Protein AF-A0A2P8KTU5-F1 (afdb_monomer_lite)

Foldseek 3Di:
DFDWAWEWDFQDDPPDTDTDTQTDTLVLLQLQLQQLLVQQDPVLVVLNCQQCVCVPVVVDRYGYPPPPALVSLQSSLVSSVRSLVVCLVQCAGNVGDHDDPVVNVVSSVSSVVVSVVSCVHPSHPDPPDDPPDPPPDPDPPPDPDDDD

Structure (mmCIF, N/CA/C/O backbone):
data_AF-A0A2P8KTU5-F1
#
_entry.id   AF-A0A2P8KTU5-F1
#
loop_
_atom_site.group_PDB
_atom_site.id
_atom_site.type_symbol
_atom_site.label_atom_id
_atom_site.label_alt_id
_atom_site.label_comp_id
_atom_site.label_asym_id
_atom_site.label_entity_id
_atom_site.label_seq_id
_atom_site.pdbx_PDB_ins_code
_atom_site.Cartn_x
_atom_site.Cartn_y
_atom_site.Cartn_z
_atom_site.occupancy
_atom_site.B_iso_or_equiv
_atom_site.auth_seq_id
_atom_site.auth_comp_id
_atom_site.auth_asym_id
_atom_site.auth_atom_id
_atom_site.pdbx_PDB_model_num
ATOM 1 N N . MET A 1 1 ? -9.131 -10.056 -20.923 1.00 40.16 1 MET A N 1
ATOM 2 C CA . MET A 1 1 ? -10.025 -9.276 -20.041 1.00 40.16 1 MET A CA 1
ATOM 3 C C . MET A 1 1 ? -9.167 -8.744 -18.907 1.00 40.16 1 MET A C 1
ATOM 5 O O . MET A 1 1 ? -8.471 -9.550 -18.304 1.00 40.16 1 MET A O 1
ATOM 9 N N . ALA A 1 2 ? -9.118 -7.427 -18.693 1.00 41.00 2 ALA A N 1
ATOM 10 C CA . ALA A 1 2 ? -8.401 -6.852 -17.554 1.00 41.00 2 ALA A CA 1
ATOM 11 C C . ALA A 1 2 ? -9.170 -7.200 -16.272 1.00 41.00 2 ALA A C 1
ATOM 13 O O . ALA A 1 2 ? -10.386 -7.016 -16.234 1.00 41.00 2 ALA A O 1
ATOM 14 N N . ARG A 1 3 ? -8.487 -7.766 -15.274 1.00 48.22 3 ARG A N 1
ATOM 15 C CA . ARG A 1 3 ? -9.073 -8.048 -13.961 1.00 48.22 3 ARG A CA 1
ATOM 16 C C . ARG A 1 3 ? -8.931 -6.806 -13.089 1.00 48.22 3 ARG A C 1
ATOM 18 O O . ARG A 1 3 ? -7.882 -6.165 -13.098 1.00 48.22 3 ARG A O 1
ATOM 25 N N . THR A 1 4 ? -9.998 -6.460 -12.382 1.00 52.00 4 THR A N 1
ATOM 26 C CA . THR A 1 4 ? -10.014 -5.359 -11.420 1.00 52.00 4 THR A CA 1
ATOM 27 C C . THR A 1 4 ? -9.837 -5.946 -10.032 1.00 52.00 4 THR A C 1
ATOM 29 O O . THR A 1 4 ? -10.680 -6.724 -9.594 1.00 52.00 4 THR A O 1
ATOM 32 N N . ILE A 1 5 ? -8.741 -5.586 -9.371 1.00 58.03 5 ILE A N 1
ATOM 33 C CA . ILE A 1 5 ? -8.420 -6.033 -8.014 1.00 58.03 5 ILE A CA 1
ATOM 34 C C . ILE A 1 5 ? -8.813 -4.940 -7.026 1.00 58.03 5 ILE A C 1
ATOM 36 O O . ILE A 1 5 ? -8.666 -3.762 -7.340 1.00 58.03 5 ILE A O 1
ATOM 40 N N . ILE A 1 6 ? -9.340 -5.318 -5.861 1.00 63.53 6 ILE A N 1
ATOM 41 C CA . ILE A 1 6 ? -9.935 -4.375 -4.910 1.00 63.53 6 ILE A CA 1
ATOM 42 C C . ILE A 1 6 ? -9.103 -4.297 -3.625 1.00 63.53 6 ILE A C 1
ATOM 44 O O . ILE A 1 6 ? -8.637 -5.308 -3.109 1.00 63.53 6 ILE A O 1
ATOM 48 N N . ILE A 1 7 ? -8.949 -3.098 -3.068 1.00 63.84 7 ILE A N 1
ATOM 49 C CA . ILE A 1 7 ? -8.681 -2.932 -1.632 1.00 63.84 7 ILE A CA 1
ATOM 50 C C . ILE A 1 7 ? -9.980 -2.455 -0.995 1.00 63.84 7 ILE A C 1
ATOM 52 O O . ILE A 1 7 ? -10.519 -1.429 -1.420 1.00 63.84 7 ILE A O 1
ATOM 56 N N . THR A 1 8 ? -10.513 -3.218 -0.039 1.00 62.47 8 THR A N 1
ATOM 57 C CA . THR A 1 8 ? -11.731 -2.830 0.682 1.00 62.47 8 THR A CA 1
ATOM 58 C C . THR A 1 8 ? -11.369 -2.034 1.928 1.00 62.47 8 THR A C 1
ATOM 60 O O . THR A 1 8 ? -10.578 -2.482 2.762 1.00 62.47 8 THR A O 1
ATOM 63 N N . LEU A 1 9 ? -11.933 -0.828 2.005 1.00 57.41 9 LEU A N 1
ATOM 64 C CA . LEU A 1 9 ? -11.870 0.062 3.156 1.00 57.41 9 LEU A CA 1
ATOM 65 C C . LEU A 1 9 ? -13.291 0.292 3.672 1.00 57.41 9 LEU A C 1
ATOM 67 O O . LEU A 1 9 ? -14.178 0.697 2.907 1.00 57.41 9 LEU A O 1
ATOM 71 N N . ASP A 1 10 ? -13.493 0.068 4.965 1.00 53.78 10 ASP A N 1
ATOM 72 C CA . ASP A 1 10 ? -14.718 0.436 5.661 1.00 53.78 10 ASP A CA 1
ATOM 73 C C . ASP A 1 10 ? -14.543 1.808 6.336 1.00 53.78 10 ASP A C 1
ATOM 75 O O . ASP A 1 10 ? -13.773 1.968 7.283 1.00 53.78 10 ASP A O 1
ATOM 79 N N . PHE A 1 11 ? -15.242 2.821 5.817 1.00 51.50 11 PHE A N 1
ATOM 80 C CA . PHE A 1 11 ? -15.359 4.118 6.477 1.00 51.50 11 PHE A CA 1
ATOM 81 C C . PHE A 1 11 ? -16.533 4.060 7.456 1.00 51.50 11 PHE A C 1
ATOM 83 O O . PHE A 1 11 ? -17.667 4.384 7.092 1.00 51.50 11 PHE A O 1
ATOM 90 N N . ASP A 1 12 ? -16.276 3.654 8.698 1.00 45.38 12 ASP A N 1
ATOM 91 C CA . ASP A 1 12 ? -17.348 3.500 9.678 1.00 45.38 12 ASP A CA 1
ATOM 92 C C . ASP A 1 12 ? -17.911 4.874 10.095 1.00 45.38 12 ASP A C 1
ATOM 94 O O . ASP A 1 12 ? -17.315 5.647 10.850 1.00 45.38 12 ASP A O 1
ATOM 98 N N . THR A 1 13 ? -19.078 5.196 9.537 1.00 39.41 13 THR A N 1
ATOM 99 C CA . THR A 1 13 ? -19.980 6.266 9.972 1.00 39.41 13 THR A CA 1
ATOM 100 C C . THR A 1 13 ? -21.300 5.588 10.347 1.00 39.41 13 THR A C 1
ATOM 102 O O . THR A 1 13 ? -21.807 4.783 9.555 1.00 39.41 13 THR A O 1
ATOM 105 N N . PRO A 1 14 ? -21.913 5.877 11.510 1.00 39.22 14 PRO A N 1
ATOM 106 C CA . PRO A 1 14 ? -23.124 5.173 11.919 1.00 39.22 14 PRO A CA 1
ATOM 107 C C . PRO A 1 14 ? -24.290 5.466 10.956 1.00 39.22 14 PRO A C 1
ATOM 109 O O . PRO A 1 14 ? -24.764 6.597 10.862 1.00 39.22 14 PRO A O 1
ATOM 112 N N . GLY A 1 15 ? -24.747 4.425 10.245 1.00 40.69 15 GLY A N 1
ATOM 113 C CA . GLY A 1 15 ? -25.812 4.507 9.229 1.00 40.69 15 GLY A CA 1
ATOM 114 C C . GLY A 1 15 ? -25.764 3.473 8.091 1.00 40.69 15 GLY A C 1
ATOM 115 O O . GLY A 1 15 ? -26.725 3.400 7.329 1.00 40.69 15 GLY A O 1
ATOM 116 N N . ARG A 1 16 ? -24.712 2.636 8.045 1.00 40.12 16 ARG A N 1
ATOM 117 C CA . ARG A 1 16 ? -24.306 1.661 7.004 1.00 40.12 16 ARG A CA 1
ATOM 118 C C . ARG A 1 16 ? -23.167 2.247 6.149 1.00 40.12 16 ARG A C 1
ATOM 120 O O . ARG A 1 16 ? -23.416 3.194 5.405 1.00 40.12 16 ARG A O 1
ATOM 127 N N . PRO A 1 17 ? -21.947 1.691 6.221 1.00 39.72 17 PRO A N 1
ATOM 128 C CA . PRO A 1 17 ? -20.824 2.205 5.454 1.00 39.72 17 PRO A CA 1
ATOM 129 C C . PRO A 1 17 ? -20.973 1.838 3.977 1.00 39.72 17 PRO A C 1
ATOM 131 O O . PRO A 1 17 ? -21.364 0.722 3.614 1.00 39.72 17 PRO A O 1
ATOM 134 N N . ALA A 1 18 ? -20.662 2.788 3.099 1.00 44.91 18 ALA A N 1
ATOM 135 C CA . ALA A 1 18 ? -20.325 2.450 1.729 1.00 44.91 18 ALA A CA 1
ATOM 136 C C . ALA A 1 18 ? -18.934 1.811 1.771 1.00 44.91 18 ALA A C 1
ATOM 138 O O . ALA A 1 18 ? -17.959 2.498 2.067 1.00 44.91 18 ALA A O 1
ATOM 139 N N . ARG A 1 19 ? -18.844 0.504 1.496 1.00 52.44 19 ARG A N 1
ATOM 140 C CA . ARG A 1 19 ? -17.555 -0.151 1.237 1.00 52.44 19 ARG A CA 1
ATOM 141 C C . ARG A 1 19 ? -16.848 0.642 0.146 1.00 52.44 19 ARG A C 1
ATOM 143 O O . ARG A 1 19 ? -17.345 0.697 -0.981 1.00 52.44 19 ARG A O 1
ATOM 150 N N . SER A 1 20 ? -15.719 1.260 0.471 1.00 53.81 20 SER A N 1
ATOM 151 C CA . SER A 1 20 ? -14.884 1.872 -0.550 1.00 53.81 20 SER A CA 1
ATOM 152 C C . SER A 1 20 ? -14.005 0.775 -1.113 1.00 53.81 20 SER A C 1
ATOM 154 O O . SER A 1 20 ? -13.093 0.284 -0.455 1.00 53.81 20 SER A O 1
ATOM 156 N N . ALA A 1 21 ? -14.349 0.343 -2.318 1.00 62.09 21 ALA A N 1
ATOM 157 C CA . ALA A 1 21 ? -13.548 -0.569 -3.103 1.00 62.09 21 ALA A CA 1
ATOM 158 C C . ALA A 1 21 ? -12.673 0.266 -4.032 1.00 62.09 21 ALA A C 1
ATOM 160 O O . ALA A 1 21 ? -13.202 0.957 -4.902 1.00 62.09 21 ALA A O 1
ATOM 161 N N . GLU A 1 22 ? -11.356 0.196 -3.860 1.00 65.69 22 GLU A N 1
ATOM 162 C CA . GLU A 1 22 ? -10.426 0.819 -4.799 1.00 65.69 22 GLU A CA 1
ATOM 163 C C . GLU A 1 22 ? -10.041 -0.159 -5.903 1.00 65.69 22 GLU A C 1
ATOM 165 O O . GLU A 1 22 ? -9.349 -1.134 -5.606 1.00 65.69 22 GLU A O 1
ATOM 170 N N . PRO A 1 23 ? -10.490 0.063 -7.154 1.00 68.31 23 PRO A N 1
ATOM 171 C CA . PRO A 1 23 ? -10.111 -0.778 -8.270 1.00 68.31 23 PRO A CA 1
ATOM 172 C C . PRO A 1 23 ? -8.685 -0.451 -8.721 1.00 68.31 23 PRO A C 1
ATOM 174 O O . PRO A 1 23 ? -8.405 0.662 -9.158 1.00 68.31 23 PRO A O 1
ATOM 177 N N . PHE A 1 24 ? -7.813 -1.451 -8.705 1.00 70.88 24 PHE A N 1
ATOM 178 C CA . PHE A 1 24 ? -6.494 -1.404 -9.325 1.00 70.88 24 PHE A CA 1
ATOM 179 C C . PHE A 1 24 ? -6.447 -2.321 -10.542 1.00 70.88 24 PHE A C 1
ATOM 181 O O . PHE A 1 24 ? -7.158 -3.332 -10.625 1.00 70.88 24 PHE A O 1
ATOM 188 N N . SER A 1 25 ? -5.555 -2.001 -11.478 1.00 76.56 25 SER A N 1
ATOM 189 C CA . SER A 1 25 ? -5.060 -3.031 -12.392 1.00 76.56 25 SER A CA 1
ATOM 190 C C . SER A 1 25 ? -4.286 -4.091 -11.600 1.00 76.56 25 SER A C 1
ATOM 192 O O . SER A 1 25 ? -3.641 -3.764 -10.602 1.00 76.56 25 SER A O 1
ATOM 194 N N . THR A 1 26 ? -4.324 -5.350 -12.050 1.00 77.31 26 THR A N 1
ATOM 195 C CA . THR A 1 26 ? -3.585 -6.455 -11.412 1.00 77.31 26 THR A CA 1
ATOM 196 C C . THR A 1 26 ? -2.119 -6.109 -11.161 1.00 77.31 26 THR A C 1
ATOM 198 O O . THR A 1 26 ? -1.634 -6.276 -10.050 1.00 77.31 26 THR A O 1
ATOM 201 N N . ASP A 1 27 ? -1.451 -5.512 -12.151 1.00 84.44 27 ASP A N 1
ATOM 202 C CA . ASP A 1 27 ? -0.038 -5.153 -12.030 1.00 84.44 27 ASP A CA 1
ATOM 203 C C . ASP A 1 27 ? 0.225 -4.109 -10.930 1.00 84.44 27 ASP A C 1
ATOM 205 O O . ASP A 1 27 ? 1.254 -4.164 -10.260 1.00 84.44 27 ASP A O 1
ATOM 209 N N . VAL A 1 28 ? -0.671 -3.132 -10.745 1.00 86.75 28 VAL A N 1
ATOM 210 C CA . VAL A 1 28 ? -0.517 -2.114 -9.692 1.00 86.75 28 VAL A CA 1
ATOM 211 C C . VAL A 1 28 ? -0.754 -2.735 -8.323 1.00 86.75 28 VAL A C 1
ATOM 213 O O . VAL A 1 28 ? 0.015 -2.477 -7.398 1.00 86.75 28 VAL A O 1
ATOM 216 N N . PHE A 1 29 ? -1.785 -3.571 -8.202 1.00 88.69 29 PHE A N 1
ATOM 217 C CA . PHE A 1 29 ? -2.072 -4.271 -6.957 1.00 88.69 29 PHE A CA 1
ATOM 218 C C . PHE A 1 29 ? -0.904 -5.153 -6.519 1.00 88.69 29 PHE A C 1
ATOM 220 O O . PHE A 1 29 ? -0.487 -5.045 -5.369 1.00 88.69 29 PHE A O 1
ATOM 227 N N . ASP A 1 30 ? -0.346 -5.961 -7.424 1.00 88.44 30 ASP A N 1
ATOM 228 C CA . ASP A 1 30 ? 0.777 -6.849 -7.111 1.00 88.44 30 ASP A CA 1
ATOM 229 C C . ASP A 1 30 ? 1.971 -6.041 -6.590 1.00 88.44 30 ASP A C 1
ATOM 231 O O . ASP A 1 30 ? 2.522 -6.349 -5.535 1.00 88.44 30 ASP A O 1
ATOM 235 N N . VAL A 1 31 ? 2.303 -4.925 -7.250 1.00 91.75 31 VAL A N 1
ATOM 236 C CA . VAL A 1 31 ? 3.387 -4.028 -6.816 1.00 91.75 31 VAL A CA 1
ATOM 237 C C . VAL A 1 31 ? 3.140 -3.462 -5.416 1.00 91.75 31 VAL A C 1
ATOM 239 O O . VAL A 1 31 ? 4.068 -3.425 -4.604 1.00 91.75 31 VAL A O 1
ATOM 242 N N . ILE A 1 32 ? 1.912 -3.030 -5.121 1.00 91.94 32 ILE A N 1
ATOM 243 C CA . ILE A 1 32 ? 1.542 -2.497 -3.803 1.00 91.94 32 ILE A CA 1
ATOM 244 C C . ILE A 1 32 ? 1.611 -3.600 -2.744 1.00 91.94 32 ILE A C 1
ATOM 246 O O . ILE A 1 32 ? 2.227 -3.402 -1.698 1.00 91.94 32 ILE A O 1
ATOM 250 N N . ALA A 1 33 ? 1.002 -4.758 -3.007 1.00 91.19 33 ALA A N 1
ATOM 251 C CA 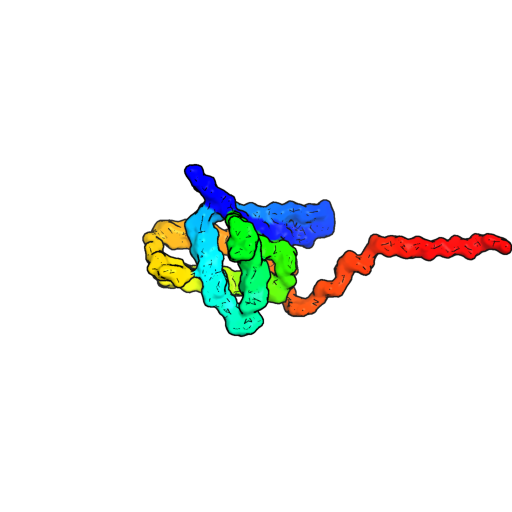. ALA A 1 33 ? 0.920 -5.874 -2.073 1.00 91.19 33 ALA A CA 1
ATOM 252 C C . ALA A 1 33 ? 2.312 -6.424 -1.734 1.00 91.19 33 ALA A C 1
ATOM 254 O O . ALA A 1 33 ? 2.650 -6.580 -0.558 1.00 91.19 33 ALA A O 1
ATOM 255 N N . GLU A 1 34 ? 3.144 -6.646 -2.753 1.00 91.69 34 GLU A N 1
ATOM 256 C CA . GLU A 1 34 ? 4.535 -7.078 -2.619 1.00 91.69 34 GLU A CA 1
ATOM 257 C C . GLU A 1 34 ? 5.349 -6.114 -1.748 1.00 91.69 34 GLU A C 1
ATOM 259 O O . GLU A 1 34 ? 6.036 -6.523 -0.806 1.00 91.69 34 GLU A O 1
ATOM 264 N N . ALA A 1 35 ? 5.282 -4.821 -2.059 1.00 93.38 35 ALA A N 1
ATOM 265 C CA . ALA A 1 35 ? 6.078 -3.822 -1.370 1.00 93.38 35 ALA A CA 1
ATOM 266 C C . ALA A 1 35 ? 5.582 -3.578 0.058 1.00 93.38 35 ALA A C 1
ATOM 268 O O . ALA A 1 35 ? 6.388 -3.564 0.986 1.00 93.38 35 ALA A O 1
ATOM 269 N N . ALA A 1 36 ? 4.268 -3.465 0.271 1.00 92.94 36 ALA A N 1
ATOM 270 C CA . ALA A 1 36 ? 3.704 -3.354 1.612 1.00 92.94 36 ALA A CA 1
ATOM 271 C C . ALA A 1 36 ? 4.129 -4.550 2.477 1.00 92.94 36 ALA A C 1
ATOM 273 O O . ALA A 1 36 ? 4.596 -4.364 3.598 1.00 92.94 36 ALA A O 1
ATOM 274 N N . ARG A 1 37 ? 4.083 -5.775 1.937 1.00 91.69 37 ARG A N 1
ATOM 275 C CA . ARG A 1 37 ? 4.529 -6.986 2.641 1.00 91.69 37 ARG A CA 1
ATOM 276 C C . ARG A 1 37 ? 6.000 -6.920 3.056 1.00 91.69 37 ARG A C 1
ATOM 278 O O . ARG A 1 37 ? 6.328 -7.296 4.178 1.00 91.69 37 ARG A O 1
ATOM 285 N N . LYS A 1 38 ? 6.874 -6.401 2.190 1.00 93.62 38 LYS A N 1
ATOM 286 C CA . LYS A 1 38 ? 8.309 -6.224 2.471 1.00 93.62 38 LYS A CA 1
ATOM 287 C C . LYS A 1 38 ? 8.588 -5.235 3.615 1.00 93.62 38 LYS A C 1
ATOM 289 O O . LYS A 1 38 ? 9.615 -5.361 4.278 1.00 93.62 38 LYS A O 1
ATOM 294 N N . HIS A 1 39 ? 7.711 -4.258 3.847 1.00 95.62 39 HIS A N 1
ATOM 295 C CA . HIS A 1 39 ? 7.949 -3.157 4.792 1.00 95.62 39 HIS A CA 1
ATOM 296 C C . HIS A 1 39 ? 7.248 -3.291 6.152 1.00 95.62 39 HIS A C 1
ATOM 298 O O . HIS A 1 39 ? 7.313 -2.362 6.969 1.00 95.62 39 HIS A O 1
ATOM 304 N N . PHE A 1 40 ? 6.628 -4.437 6.442 1.00 93.88 40 PHE A N 1
ATOM 305 C CA . PHE A 1 40 ? 6.280 -4.774 7.822 1.00 93.88 40 PHE A CA 1
ATOM 306 C C . PHE A 1 40 ? 7.552 -4.935 8.660 1.00 93.88 40 PHE A C 1
ATOM 308 O O . PHE A 1 40 ? 8.558 -5.484 8.210 1.00 93.88 40 PHE A O 1
ATOM 315 N N . ARG A 1 41 ? 7.529 -4.403 9.882 1.00 92.75 41 ARG A N 1
ATOM 316 C CA . ARG A 1 41 ? 8.662 -4.46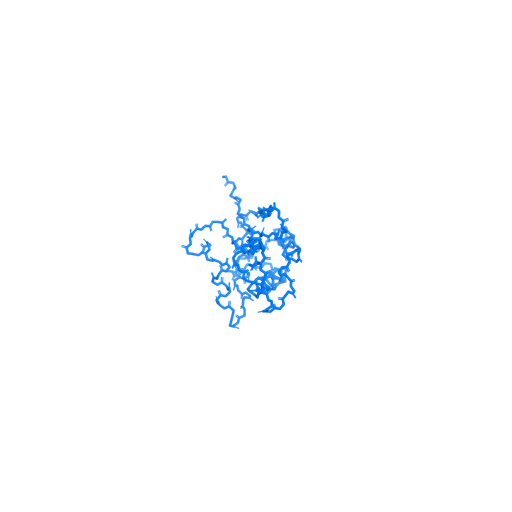3 10.807 1.00 92.75 41 ARG A CA 1
ATOM 317 C C . ARG A 1 41 ? 8.661 -5.790 11.553 1.00 92.75 41 ARG A C 1
ATOM 319 O O . ARG A 1 41 ? 7.639 -6.463 11.669 1.00 92.75 41 ARG A O 1
ATOM 326 N N . GLN A 1 42 ? 9.811 -6.110 12.135 1.00 90.25 42 GLN A N 1
ATOM 327 C CA . GLN A 1 42 ? 9.911 -7.201 13.095 1.00 90.25 42 GLN A CA 1
ATOM 328 C C . GLN A 1 42 ? 8.924 -6.970 14.253 1.00 90.25 42 GLN A C 1
ATOM 330 O O . GLN A 1 42 ? 8.889 -5.878 14.827 1.00 90.25 42 GLN A O 1
ATOM 335 N N . GLY A 1 43 ? 8.123 -7.983 14.581 1.00 89.56 43 GLY A N 1
ATOM 336 C CA . GLY A 1 43 ? 7.054 -7.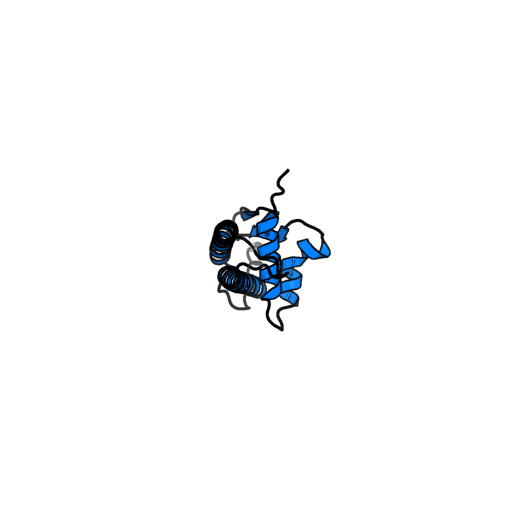905 15.583 1.00 89.56 43 GLY A CA 1
ATOM 337 C C . GLY A 1 43 ? 5.672 -7.526 15.033 1.00 89.56 43 GLY A C 1
ATOM 338 O O . GLY A 1 43 ? 4.714 -7.455 15.804 1.00 89.56 43 GLY A O 1
ATOM 339 N N . GLU A 1 44 ? 5.537 -7.283 13.726 1.00 93.25 44 GLU A N 1
ATOM 340 C CA . GLU A 1 44 ? 4.257 -6.992 13.063 1.00 93.25 44 GLU A CA 1
ATOM 341 C C . GLU A 1 44 ? 3.794 -8.118 12.125 1.00 93.25 44 GLU A C 1
ATOM 343 O O . GLU A 1 44 ? 2.859 -7.942 11.343 1.00 93.25 44 GLU A O 1
ATOM 348 N N . GLU A 1 45 ? 4.406 -9.298 12.214 1.00 93.00 45 GLU A N 1
ATOM 349 C CA . GLU A 1 45 ? 4.121 -10.450 11.353 1.00 93.00 45 GLU A CA 1
ATOM 350 C C . GLU A 1 45 ? 2.655 -10.894 11.470 1.00 93.00 45 GLU A C 1
ATOM 352 O O . GLU A 1 45 ? 2.029 -11.272 10.481 1.00 93.00 45 GLU A O 1
ATOM 357 N N . ALA A 1 46 ? 2.073 -10.780 12.668 1.00 91.19 46 ALA A N 1
ATOM 358 C CA . ALA A 1 46 ? 0.654 -11.044 12.892 1.00 91.19 46 ALA A CA 1
ATOM 359 C C . ALA A 1 46 ? -0.252 -10.051 12.141 1.00 91.19 46 ALA A C 1
ATOM 361 O O . ALA A 1 46 ? -1.271 -10.457 11.585 1.00 91.19 46 ALA A O 1
ATOM 362 N N . CYS A 1 47 ? 0.130 -8.769 12.076 1.00 92.44 47 CYS A N 1
ATOM 363 C CA . CYS A 1 47 ? -0.613 -7.765 11.315 1.00 92.44 47 CYS A CA 1
ATOM 364 C C . CYS A 1 47 ? -0.497 -8.005 9.812 1.00 92.44 47 CYS A C 1
ATOM 366 O O . CYS A 1 47 ? -1.506 -7.928 9.115 1.00 92.44 47 CYS A O 1
ATOM 368 N N . ALA A 1 48 ? 0.702 -8.345 9.325 1.00 91.62 48 ALA A N 1
ATOM 369 C CA . ALA A 1 48 ? 0.903 -8.720 7.930 1.00 91.62 48 ALA A CA 1
ATOM 370 C C . ALA A 1 48 ? -0.006 -9.900 7.558 1.00 91.62 48 ALA A C 1
ATOM 372 O O . ALA A 1 48 ? -0.791 -9.797 6.618 1.00 91.62 48 ALA A O 1
ATOM 373 N N . ARG A 1 49 ? 0.020 -10.982 8.349 1.00 90.62 49 ARG A N 1
ATOM 374 C CA . ARG A 1 49 ? -0.837 -12.150 8.114 1.00 90.62 49 ARG A CA 1
ATOM 375 C C . ARG A 1 49 ? -2.321 -11.783 8.082 1.00 90.62 49 ARG A C 1
ATOM 377 O O . ARG A 1 49 ? -3.030 -12.262 7.209 1.00 90.62 49 ARG A O 1
ATOM 384 N N . HIS A 1 50 ? -2.781 -10.927 8.993 1.00 90.06 50 HIS A N 1
ATOM 385 C CA . HIS A 1 50 ? -4.183 -10.511 9.022 1.00 90.06 50 HIS A CA 1
ATOM 386 C C . HIS A 1 50 ? -4.556 -9.692 7.773 1.00 90.06 50 HIS A C 1
ATOM 388 O O . HIS A 1 50 ? -5.532 -10.016 7.106 1.00 90.06 50 HIS A O 1
ATOM 394 N N . CYS A 1 51 ? -3.750 -8.694 7.391 1.00 89.19 51 CYS A N 1
ATOM 395 C CA . CYS A 1 51 ? -4.032 -7.854 6.219 1.00 89.19 51 CYS A CA 1
ATOM 396 C C . CYS A 1 51 ? -4.089 -8.671 4.916 1.00 89.19 51 CYS A C 1
ATOM 398 O O . CYS A 1 51 ? -4.923 -8.415 4.052 1.00 89.19 51 CYS A O 1
ATOM 400 N N . PHE A 1 52 ? -3.210 -9.664 4.767 1.00 89.75 52 PHE A N 1
ATOM 401 C CA . PHE A 1 52 ? -3.119 -10.474 3.550 1.00 89.75 52 PHE A CA 1
ATOM 402 C C . PHE A 1 52 ? -3.894 -11.797 3.616 1.00 89.75 52 PHE A C 1
ATOM 404 O O . PHE A 1 52 ? -3.816 -12.578 2.673 1.00 89.75 52 PHE A O 1
ATOM 411 N N . LEU A 1 53 ? -4.676 -12.044 4.673 1.00 87.69 53 LEU A N 1
ATOM 412 C CA . LEU A 1 53 ? -5.378 -13.314 4.890 1.00 87.69 53 LEU A CA 1
ATOM 413 C C . LEU A 1 53 ? -6.235 -13.728 3.685 1.00 87.69 53 LEU A C 1
ATOM 415 O O . LEU A 1 53 ? -6.155 -14.862 3.217 1.00 87.69 53 LEU A O 1
ATOM 419 N N . ALA A 1 54 ? -7.030 -12.794 3.155 1.00 84.31 54 ALA A N 1
ATOM 420 C CA . ALA A 1 54 ? -7.893 -13.058 2.006 1.00 84.31 54 ALA A CA 1
ATOM 421 C C . ALA A 1 54 ? -7.090 -13.423 0.745 1.00 84.31 54 ALA A C 1
ATOM 423 O O . ALA A 1 54 ? -7.491 -14.312 -0.006 1.00 84.31 54 ALA A O 1
ATOM 424 N N . LEU A 1 55 ? -5.944 -12.770 0.546 1.00 84.62 55 LEU A N 1
ATOM 425 C CA . LEU A 1 55 ? -5.060 -13.004 -0.591 1.00 84.62 55 LEU A CA 1
ATOM 426 C C . LEU A 1 55 ? -4.337 -14.355 -0.472 1.00 84.62 55 LEU A C 1
ATOM 428 O O . LEU A 1 55 ? -4.337 -15.136 -1.420 1.00 84.62 55 LEU A O 1
ATOM 432 N N . ASP A 1 56 ? -3.755 -14.639 0.694 1.00 85.81 56 ASP A N 1
ATOM 433 C CA . ASP A 1 56 ? -2.851 -15.775 0.895 1.00 85.81 56 ASP A CA 1
ATOM 434 C C . ASP A 1 56 ? -3.587 -17.078 1.243 1.00 85.81 56 ASP A C 1
ATOM 436 O O . ASP A 1 56 ? -3.248 -18.137 0.719 1.00 85.81 56 ASP A O 1
ATOM 440 N N . GLU A 1 57 ? -4.581 -17.024 2.136 1.00 85.25 57 GLU A N 1
ATOM 441 C CA . GLU A 1 57 ? -5.263 -18.222 2.647 1.00 85.25 57 GLU A CA 1
ATOM 442 C C . GLU A 1 57 ? -6.582 -18.495 1.909 1.00 85.25 57 GLU A C 1
ATOM 444 O O . GLU A 1 57 ? -6.976 -19.651 1.757 1.00 85.25 57 GLU A O 1
ATOM 449 N N . HIS A 1 58 ? -7.264 -17.454 1.415 1.00 82.81 58 HIS A N 1
ATOM 450 C CA . HIS A 1 58 ? -8.550 -17.598 0.716 1.00 82.81 58 HIS A CA 1
ATOM 451 C C . HIS A 1 58 ? -8.446 -17.465 -0.813 1.00 82.81 58 HIS A C 1
ATOM 453 O O . HIS A 1 58 ? -9.477 -17.516 -1.495 1.00 82.81 58 HIS A O 1
ATOM 459 N N . CYS A 1 59 ? -7.230 -17.304 -1.352 1.00 79.44 59 CYS A N 1
ATOM 460 C CA . CYS A 1 59 ? -6.945 -17.148 -2.783 1.00 79.44 59 CYS A CA 1
ATOM 461 C C . CYS A 1 59 ? -7.814 -16.076 -3.467 1.00 79.44 59 CYS A C 1
ATOM 463 O O . CYS A 1 59 ? -8.232 -16.245 -4.616 1.00 79.44 59 CYS A O 1
ATOM 465 N N . GLN A 1 60 ? -8.147 -15.004 -2.748 1.00 81.88 60 GLN A N 1
ATOM 466 C CA . GLN A 1 60 ? -8.959 -13.913 -3.272 1.00 81.88 60 GLN A CA 1
ATOM 467 C C . GLN A 1 60 ? -8.089 -12.864 -3.959 1.00 81.88 60 GLN A C 1
ATOM 469 O O . GLN A 1 60 ? -6.975 -12.581 -3.536 1.00 81.88 60 GLN A O 1
ATOM 474 N N . GLU A 1 61 ? -8.630 -12.212 -4.983 1.00 82.56 61 GLU A N 1
ATOM 475 C CA . GLU A 1 61 ? -7.986 -11.078 -5.650 1.00 82.56 61 GLU A CA 1
ATOM 476 C C . GLU A 1 61 ? -8.367 -9.766 -4.929 1.00 82.56 61 GLU A C 1
ATOM 478 O O . GLU A 1 61 ? -8.977 -8.885 -5.531 1.00 82.56 61 GLU A O 1
ATOM 483 N N . TYR A 1 62 ? -8.104 -9.665 -3.616 1.00 81.56 62 TYR A N 1
ATOM 484 C CA . TYR A 1 62 ? -8.242 -8.426 -2.832 1.00 81.56 62 TYR A CA 1
ATOM 485 C C . TYR A 1 62 ? -7.491 -8.474 -1.490 1.00 81.56 62 TYR A C 1
ATOM 487 O O . TYR A 1 62 ? -7.230 -9.540 -0.933 1.00 81.56 62 TYR A O 1
ATOM 495 N N . ILE A 1 63 ? -7.201 -7.290 -0.941 1.00 85.00 63 ILE A N 1
ATOM 496 C CA . ILE A 1 63 ? -6.796 -7.089 0.461 1.00 85.00 63 ILE A CA 1
ATOM 497 C C . ILE A 1 63 ? -7.991 -6.491 1.199 1.00 85.00 63 ILE A C 1
ATOM 499 O O . ILE A 1 63 ? -8.547 -5.488 0.745 1.00 85.00 63 ILE A O 1
ATOM 503 N N . SER A 1 64 ? -8.383 -7.097 2.323 1.00 83.44 64 SER A N 1
ATOM 504 C CA . SER A 1 64 ? -9.406 -6.527 3.202 1.00 83.44 64 SER A CA 1
ATOM 505 C C . SER A 1 64 ? -8.763 -5.974 4.455 1.00 83.44 64 SER A C 1
ATOM 507 O O . SER A 1 64 ? -8.050 -6.678 5.170 1.00 83.44 64 SER A O 1
ATOM 509 N N . LEU A 1 65 ? -9.042 -4.700 4.710 1.00 86.25 65 LEU A N 1
ATOM 510 C CA . LEU A 1 65 ? -8.674 -4.035 5.946 1.00 86.25 65 LEU A CA 1
ATOM 511 C C . LEU A 1 65 ? -9.899 -3.834 6.837 1.00 86.25 65 LEU A C 1
ATOM 513 O O . LEU A 1 65 ? -9.835 -3.024 7.746 1.00 86.25 65 LEU A O 1
ATOM 517 N N . ASP A 1 66 ? -11.021 -4.513 6.605 1.00 80.31 66 ASP A N 1
ATOM 518 C CA . ASP A 1 66 ? -12.256 -4.242 7.356 1.00 80.31 66 ASP A CA 1
ATOM 519 C C . ASP A 1 66 ? -12.149 -4.753 8.805 1.00 80.31 66 ASP A C 1
ATOM 521 O O . ASP A 1 66 ? -12.537 -4.069 9.747 1.00 80.31 66 ASP A O 1
ATOM 525 N N . GLU A 1 67 ? -11.544 -5.927 8.998 1.00 80.38 67 GLU A N 1
ATOM 526 C CA . GLU A 1 67 ? -11.459 -6.604 10.303 1.00 80.38 67 GLU A CA 1
ATOM 527 C C . GLU A 1 67 ? -10.137 -6.347 11.047 1.00 80.38 67 GLU A C 1
ATOM 529 O O . GLU A 1 67 ? -9.933 -6.843 12.159 1.00 80.38 67 GLU A O 1
ATOM 534 N N . VAL A 1 68 ? -9.232 -5.548 10.467 1.00 85.94 68 VAL A N 1
ATOM 535 C CA . VAL A 1 68 ? -7.967 -5.209 11.129 1.00 85.94 68 VAL A CA 1
ATOM 536 C C . VAL A 1 68 ? -8.168 -4.089 12.149 1.00 85.94 68 VAL A C 1
ATOM 538 O O . VAL A 1 68 ? -8.825 -3.074 11.890 1.00 85.94 68 VAL A O 1
ATOM 541 N N . ASP A 1 69 ? -7.569 -4.260 13.327 1.00 88.25 69 ASP A N 1
ATOM 542 C CA . ASP A 1 69 ? -7.562 -3.223 14.354 1.00 88.25 69 ASP A CA 1
ATOM 543 C C . ASP A 1 69 ? -6.745 -1.993 13.918 1.00 88.25 69 ASP A C 1
ATOM 545 O O . ASP A 1 69 ? -5.954 -2.039 12.971 1.00 88.25 69 ASP A O 1
ATOM 549 N N . SER A 1 70 ? -6.901 -0.875 14.635 1.00 88.00 70 SER A N 1
ATOM 550 C CA . SER A 1 70 ? -6.188 0.365 14.313 1.00 88.00 70 SER A CA 1
ATOM 551 C C . SER A 1 70 ? -4.666 0.196 14.327 1.00 88.00 70 SER A C 1
ATOM 553 O O . SER A 1 70 ? -3.973 0.864 13.567 1.00 88.00 70 SER A O 1
ATOM 555 N N . ALA A 1 71 ? -4.112 -0.704 15.140 1.00 91.06 71 ALA A N 1
ATOM 556 C CA . ALA A 1 71 ? -2.670 -0.925 15.190 1.00 91.06 71 ALA A CA 1
ATOM 557 C C . ALA A 1 71 ? -2.161 -1.546 13.887 1.00 91.06 71 ALA A C 1
ATOM 559 O O . ALA A 1 71 ? -1.219 -1.036 13.280 1.00 91.06 71 ALA A O 1
ATOM 560 N N . CYS A 1 72 ? -2.808 -2.627 13.451 1.00 92.88 72 CYS A N 1
ATOM 561 C CA . CYS A 1 72 ? -2.474 -3.317 12.216 1.00 92.88 72 CYS A CA 1
ATOM 562 C C . CYS A 1 72 ? -2.806 -2.470 10.987 1.00 92.88 72 CYS A C 1
ATOM 564 O O . CYS A 1 72 ? -2.017 -2.458 10.043 1.00 92.88 72 CYS A O 1
ATOM 566 N N . PHE A 1 73 ? -3.890 -1.690 11.032 1.00 92.62 73 PHE A N 1
ATOM 567 C CA . PHE A 1 73 ? -4.203 -0.703 10.004 1.00 92.62 73 PHE A CA 1
ATOM 568 C C . PHE A 1 73 ? -3.054 0.299 9.834 1.00 92.62 73 PHE A C 1
ATOM 570 O O . PHE A 1 73 ? -2.492 0.422 8.750 1.00 92.62 73 PHE A O 1
ATOM 577 N N . ASN A 1 74 ? -2.623 0.961 10.914 1.00 93.56 74 ASN A N 1
ATOM 578 C CA . ASN A 1 74 ? -1.527 1.934 10.851 1.00 93.56 74 ASN A CA 1
ATOM 579 C C . ASN A 1 74 ? -0.189 1.289 10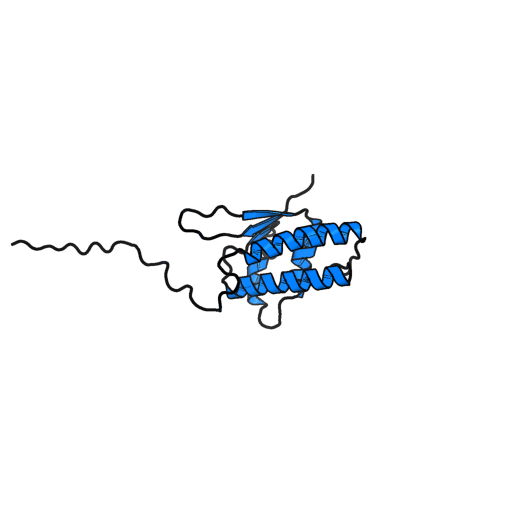.442 1.00 93.56 74 ASN A C 1
ATOM 581 O O . ASN A 1 74 ? 0.607 1.922 9.747 1.00 93.56 74 ASN A O 1
ATOM 585 N N . ALA A 1 75 ? 0.061 0.031 10.826 1.00 95.19 75 ALA A N 1
ATOM 586 C CA . ALA A 1 75 ? 1.223 -0.717 10.345 1.00 95.19 75 ALA A CA 1
ATOM 587 C C . ALA A 1 75 ? 1.171 -0.929 8.823 1.00 95.19 75 ALA A C 1
ATOM 589 O O . ALA A 1 75 ? 2.176 -0.699 8.148 1.00 95.19 75 ALA A O 1
ATOM 590 N N . PHE A 1 76 ? 0.002 -1.285 8.280 1.00 94.88 76 PHE A N 1
ATOM 591 C CA . PHE A 1 76 ? -0.217 -1.430 6.842 1.00 94.88 76 PHE A CA 1
ATOM 592 C C . PHE A 1 76 ? -0.039 -0.105 6.089 1.00 94.88 76 PHE A C 1
ATOM 594 O O . PHE A 1 76 ? 0.682 -0.073 5.091 1.00 94.88 76 PHE A O 1
ATOM 601 N N . VAL A 1 77 ? -0.627 0.997 6.580 1.00 94.94 77 VAL A N 1
ATOM 602 C CA . VAL A 1 77 ? -0.471 2.329 5.963 1.00 94.94 77 VAL A CA 1
ATOM 603 C C . VAL A 1 77 ? 1.003 2.711 5.879 1.00 94.94 77 VAL A C 1
ATOM 605 O O . VAL A 1 77 ? 1.510 3.009 4.800 1.00 94.94 77 VAL A O 1
ATOM 608 N N . ARG A 1 78 ? 1.728 2.601 6.993 1.00 96.62 78 ARG A N 1
ATOM 609 C CA . ARG A 1 78 ? 3.156 2.925 7.048 1.00 96.62 78 ARG A CA 1
ATOM 610 C C . ARG A 1 78 ? 3.994 2.029 6.130 1.00 96.62 78 ARG A C 1
ATOM 612 O O . ARG A 1 78 ? 4.959 2.493 5.523 1.00 96.62 78 ARG A O 1
ATOM 619 N N . ALA A 1 79 ? 3.660 0.742 6.035 1.00 96.56 79 ALA A N 1
ATOM 620 C CA . ALA A 1 79 ? 4.333 -0.176 5.122 1.00 96.56 79 ALA A CA 1
ATOM 621 C C . ALA A 1 79 ? 4.079 0.200 3.650 1.00 96.56 79 ALA A C 1
ATOM 623 O O . ALA A 1 79 ? 5.011 0.184 2.845 1.00 96.56 79 ALA A O 1
ATOM 624 N N . CYS A 1 80 ? 2.856 0.621 3.310 1.00 95.81 80 CYS A N 1
ATOM 625 C CA . CYS A 1 80 ? 2.519 1.160 1.990 1.00 95.81 80 CYS A CA 1
ATOM 626 C C . CYS A 1 80 ? 3.312 2.432 1.664 1.00 95.81 80 CYS A C 1
ATOM 628 O O . CYS A 1 80 ? 3.854 2.549 0.567 1.00 95.81 80 CYS A O 1
ATOM 630 N N . GLU A 1 81 ? 3.418 3.373 2.602 1.00 97.00 81 GLU A N 1
ATOM 631 C CA . GLU A 1 81 ? 4.198 4.601 2.413 1.00 97.00 81 GLU A CA 1
ATOM 632 C C . GLU A 1 81 ? 5.681 4.304 2.169 1.00 97.00 81 GLU A C 1
ATOM 634 O O . GLU A 1 81 ? 6.273 4.828 1.222 1.00 97.00 81 GLU A O 1
ATOM 639 N N . ALA A 1 82 ? 6.276 3.428 2.986 1.00 96.75 82 ALA A N 1
ATOM 640 C CA . ALA A 1 82 ? 7.665 3.008 2.825 1.00 96.75 82 ALA A CA 1
ATOM 641 C C . ALA A 1 82 ? 7.897 2.330 1.465 1.00 96.75 82 ALA A C 1
ATOM 643 O O . ALA A 1 82 ? 8.859 2.662 0.768 1.00 96.75 82 ALA A O 1
ATOM 644 N N . GLY A 1 83 ? 6.971 1.457 1.055 1.00 96.69 83 GLY A N 1
ATOM 645 C CA . GLY A 1 83 ? 7.004 0.801 -0.248 1.00 96.69 83 GLY A CA 1
ATOM 646 C C . GLY A 1 83 ? 6.951 1.787 -1.409 1.00 96.69 83 GLY A C 1
ATOM 647 O O . GLY A 1 83 ? 7.741 1.671 -2.345 1.00 96.69 83 GLY A O 1
ATOM 648 N N . LEU A 1 84 ? 6.075 2.793 -1.345 1.00 96.38 84 LEU A N 1
ATOM 649 C CA . LEU A 1 84 ? 5.970 3.803 -2.396 1.00 96.38 84 LEU A CA 1
ATOM 650 C C . LEU A 1 84 ? 7.262 4.622 -2.515 1.00 96.38 84 LEU A C 1
ATOM 652 O O . LEU A 1 84 ? 7.706 4.921 -3.627 1.00 96.38 84 LEU A O 1
ATOM 656 N N . VAL A 1 85 ? 7.869 4.986 -1.382 1.00 97.06 85 VAL A N 1
ATOM 657 C CA . VAL A 1 85 ? 9.149 5.707 -1.353 1.00 97.06 85 VAL A CA 1
ATOM 658 C C . VAL A 1 85 ? 10.250 4.872 -2.008 1.00 97.06 85 VAL A C 1
ATOM 660 O O . VAL A 1 85 ? 10.940 5.377 -2.899 1.00 97.06 85 VAL A O 1
ATOM 663 N N . GLU A 1 86 ? 10.388 3.595 -1.633 1.00 95.31 86 GLU A N 1
ATOM 664 C CA . GLU A 1 86 ? 11.390 2.705 -2.231 1.00 95.31 86 GLU A CA 1
ATOM 665 C C . GLU A 1 86 ? 11.139 2.500 -3.732 1.00 95.31 86 GLU A C 1
ATOM 667 O O . GLU A 1 86 ? 12.060 2.624 -4.544 1.00 95.31 86 GLU A O 1
ATOM 672 N N . TYR A 1 87 ? 9.892 2.237 -4.125 1.00 95.19 87 TYR A N 1
ATOM 673 C CA . TYR A 1 87 ? 9.527 2.003 -5.519 1.00 95.19 87 TYR A CA 1
ATOM 674 C C . TYR A 1 87 ? 9.811 3.225 -6.400 1.00 95.19 87 TYR A C 1
ATOM 676 O O . TYR A 1 87 ? 10.352 3.085 -7.497 1.00 95.19 87 TYR A O 1
ATOM 684 N N . ARG A 1 88 ? 9.527 4.443 -5.918 1.00 95.25 88 ARG A N 1
ATOM 685 C CA . ARG A 1 88 ? 9.873 5.684 -6.631 1.00 95.25 88 ARG A CA 1
ATOM 686 C C . ARG A 1 88 ? 11.378 5.856 -6.806 1.00 95.25 88 ARG A C 1
ATOM 688 O O . ARG A 1 88 ? 11.812 6.285 -7.872 1.00 95.25 88 ARG A O 1
ATOM 695 N N . ALA A 1 89 ? 12.161 5.531 -5.780 1.00 94.62 89 ALA A N 1
ATOM 696 C CA . ALA A 1 89 ? 13.612 5.682 -5.813 1.00 94.62 89 ALA A CA 1
ATOM 697 C C . ALA A 1 89 ? 14.287 4.653 -6.734 1.00 94.62 89 ALA A C 1
ATOM 699 O O . ALA A 1 89 ? 15.230 4.979 -7.452 1.00 94.62 89 ALA A O 1
ATOM 700 N N . THR A 1 90 ? 13.802 3.411 -6.726 1.00 95.00 90 THR A N 1
ATOM 701 C CA . THR A 1 90 ? 14.461 2.278 -7.396 1.00 95.00 90 THR A CA 1
ATOM 702 C C . THR A 1 90 ? 13.836 1.905 -8.736 1.00 95.00 90 THR A C 1
ATOM 704 O O . THR A 1 90 ? 14.471 1.217 -9.537 1.00 95.00 90 THR A O 1
ATOM 707 N N . SER A 1 91 ? 12.590 2.320 -8.992 1.00 94.38 91 SER A N 1
ATOM 708 C CA . SER A 1 91 ? 11.775 1.847 -10.121 1.00 94.38 91 SER A CA 1
ATOM 709 C C . SER A 1 91 ? 11.654 0.316 -10.185 1.00 94.38 91 SER A C 1
ATOM 711 O O . SER A 1 91 ? 11.469 -0.241 -11.269 1.00 94.38 91 SER A O 1
ATOM 713 N N . THR A 1 92 ? 11.819 -0.371 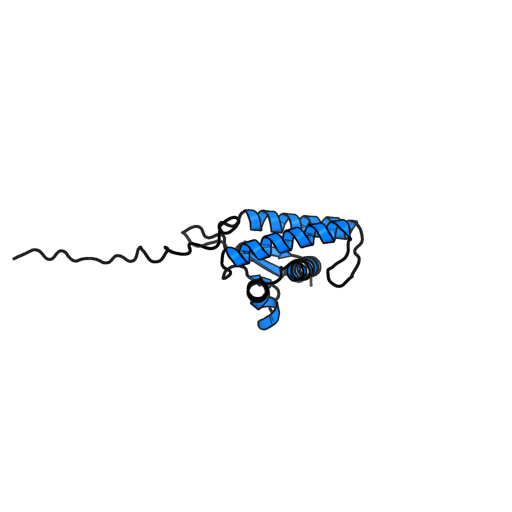-9.051 1.00 91.62 92 THR A N 1
ATOM 714 C CA . THR A 1 92 ? 11.944 -1.831 -8.969 1.00 91.62 92 THR A CA 1
ATOM 715 C C . THR A 1 92 ? 10.920 -2.391 -7.983 1.00 91.62 92 THR A C 1
ATOM 717 O O . THR A 1 92 ? 10.755 -1.846 -6.895 1.00 91.62 92 THR A O 1
ATOM 720 N N . THR A 1 93 ? 10.205 -3.452 -8.365 1.00 90.12 93 THR A N 1
ATOM 721 C CA . THR A 1 93 ? 9.247 -4.145 -7.482 1.00 90.12 93 THR A CA 1
ATOM 722 C C . THR A 1 93 ? 9.974 -4.923 -6.384 1.00 90.12 93 THR A C 1
ATOM 724 O O . THR A 1 93 ? 11.188 -5.134 -6.467 1.00 90.12 93 THR A O 1
ATOM 727 N N . ALA A 1 94 ? 9.259 -5.401 -5.360 1.00 86.12 94 ALA A N 1
ATOM 728 C CA . ALA A 1 94 ? 9.901 -6.149 -4.275 1.00 86.12 94 ALA A CA 1
ATOM 729 C C . ALA A 1 94 ? 10.555 -7.458 -4.764 1.00 86.12 94 ALA A C 1
ATOM 731 O O . ALA A 1 94 ? 11.527 -7.914 -4.166 1.00 86.12 94 ALA A O 1
ATOM 732 N N . TRP A 1 95 ? 10.072 -8.030 -5.874 1.00 85.25 95 TRP A N 1
ATOM 733 C CA . TRP A 1 95 ? 10.663 -9.202 -6.535 1.00 85.25 95 TRP A CA 1
ATOM 734 C C . TRP A 1 95 ? 11.756 -8.884 -7.568 1.00 85.25 95 TRP A C 1
ATOM 736 O O . TRP A 1 95 ? 12.213 -9.775 -8.281 1.00 85.25 95 TRP A O 1
ATOM 746 N N . GLY A 1 96 ? 12.203 -7.630 -7.667 1.00 88.00 96 GLY A N 1
ATOM 747 C CA . GLY A 1 96 ? 13.338 -7.260 -8.517 1.00 88.00 96 GLY A CA 1
ATOM 748 C C . GLY A 1 96 ? 12.982 -6.940 -9.971 1.00 88.00 96 GLY A C 1
ATOM 749 O O . GLY A 1 96 ? 13.882 -6.772 -10.796 1.00 88.00 96 GLY A O 1
ATOM 750 N N . ARG A 1 97 ? 11.693 -6.820 -10.322 1.00 91.12 97 ARG A N 1
ATOM 751 C CA . ARG A 1 97 ? 11.289 -6.397 -11.671 1.00 91.12 97 ARG A CA 1
ATOM 752 C C . ARG A 1 97 ? 11.450 -4.885 -11.806 1.00 91.12 97 ARG A C 1
ATOM 754 O O . ARG A 1 97 ? 10.835 -4.128 -11.064 1.00 91.12 97 ARG A O 1
ATOM 761 N N . ARG A 1 98 ? 12.232 -4.432 -12.786 1.00 93.00 98 ARG A N 1
ATOM 762 C CA . ARG A 1 98 ? 12.383 -3.003 -13.092 1.00 93.00 98 ARG A CA 1
ATOM 763 C C . ARG A 1 98 ? 11.300 -2.531 -14.061 1.00 93.00 98 ARG A C 1
ATOM 765 O O . ARG A 1 98 ? 11.047 -3.184 -15.071 1.00 93.00 98 ARG A O 1
ATOM 772 N N . HIS A 1 99 ? 10.696 -1.382 -13.780 1.00 93.12 99 HIS A N 1
ATOM 773 C CA . HIS A 1 99 ? 9.711 -0.737 -14.643 1.00 93.12 99 HIS A CA 1
ATOM 774 C C . HIS A 1 99 ? 10.281 0.512 -15.324 1.00 93.12 99 HIS A C 1
ATOM 776 O O . HIS A 1 99 ? 11.159 1.198 -14.801 1.00 93.12 99 HIS A O 1
ATOM 782 N N . GLU A 1 100 ? 9.766 0.813 -16.513 1.00 94.06 100 GLU A N 1
ATOM 783 C CA . GLU A 1 100 ? 10.067 2.047 -17.240 1.00 94.06 100 GLU A CA 1
ATOM 784 C C . GLU A 1 100 ? 9.420 3.273 -16.574 1.00 94.06 100 GLU A C 1
ATOM 786 O O . GLU A 1 100 ? 8.373 3.168 -15.930 1.00 94.06 100 GLU A O 1
ATOM 791 N N . SER A 1 101 ? 9.998 4.461 -16.774 1.00 91.88 101 SER A N 1
ATOM 792 C CA . SER A 1 101 ? 9.601 5.686 -16.064 1.00 91.88 101 SER A CA 1
ATOM 793 C C . SER A 1 101 ? 8.114 6.029 -16.183 1.00 91.88 101 SER A C 1
ATOM 795 O O . SER A 1 101 ? 7.510 6.446 -15.198 1.00 91.88 101 SER A O 1
ATOM 797 N N . ARG A 1 102 ? 7.492 5.816 -17.352 1.00 93.12 102 ARG A N 1
ATOM 798 C CA . ARG A 1 102 ? 6.054 6.069 -17.550 1.00 93.12 102 ARG A CA 1
ATOM 799 C C . ARG A 1 102 ? 5.191 5.166 -16.665 1.00 93.12 102 ARG A C 1
ATOM 801 O O . ARG A 1 102 ? 4.233 5.634 -16.054 1.00 93.12 102 ARG A O 1
ATOM 808 N N . ARG A 1 103 ? 5.544 3.881 -16.571 1.00 92.56 103 ARG A N 1
ATOM 809 C CA . ARG A 1 103 ? 4.852 2.904 -15.721 1.00 92.56 103 ARG A CA 1
ATOM 810 C C . ARG A 1 103 ? 5.067 3.211 -14.242 1.00 92.56 103 ARG A C 1
ATOM 812 O O . ARG A 1 103 ? 4.116 3.167 -13.472 1.00 92.56 103 ARG A O 1
ATOM 819 N N . VAL A 1 104 ? 6.285 3.597 -13.860 1.00 93.50 104 VAL A N 1
ATOM 820 C CA . VAL A 1 104 ? 6.596 4.036 -12.490 1.00 93.50 104 VAL A CA 1
ATOM 821 C C . VAL A 1 104 ? 5.737 5.231 -12.091 1.00 93.50 104 VAL A C 1
ATOM 823 O O . VAL A 1 104 ? 5.119 5.191 -11.034 1.00 93.50 104 VAL A O 1
ATOM 826 N N . GLN A 1 105 ? 5.644 6.260 -12.940 1.00 93.50 105 GLN A N 1
ATOM 827 C CA . GLN A 1 105 ? 4.810 7.438 -12.679 1.00 93.50 105 GLN A CA 1
ATOM 828 C C . GLN A 1 105 ? 3.336 7.070 -12.497 1.00 93.50 105 GLN A C 1
ATOM 830 O O . GLN A 1 105 ? 2.712 7.519 -11.539 1.00 93.50 105 GLN A O 1
ATOM 835 N N . HIS A 1 106 ? 2.797 6.231 -13.382 1.00 93.19 106 HIS A N 1
ATOM 836 C CA . HIS A 1 106 ? 1.409 5.787 -13.312 1.00 93.19 106 HIS A CA 1
ATOM 837 C C . HIS A 1 106 ? 1.118 4.993 -12.029 1.00 93.19 106 HIS A C 1
ATOM 839 O O . HIS A 1 106 ? 0.217 5.356 -11.278 1.00 93.19 106 HIS A O 1
ATOM 845 N N . TYR A 1 107 ? 1.929 3.976 -11.722 1.00 93.69 107 TYR A N 1
ATOM 846 C CA . TYR A 1 107 ? 1.726 3.131 -10.539 1.00 93.69 107 TYR A CA 1
ATOM 847 C C . TYR A 1 107 ? 1.917 3.928 -9.246 1.00 93.69 107 TYR A C 1
ATOM 849 O O . TYR A 1 107 ? 1.149 3.793 -8.299 1.00 93.69 107 TYR A O 1
ATOM 857 N N . ALA A 1 108 ? 2.914 4.814 -9.212 1.00 94.25 108 ALA A N 1
ATOM 858 C CA . ALA A 1 108 ? 3.162 5.667 -8.060 1.00 94.25 108 ALA A CA 1
ATOM 859 C C . ALA A 1 108 ? 2.058 6.713 -7.841 1.00 94.25 108 ALA A C 1
ATOM 861 O O . ALA A 1 108 ? 1.904 7.192 -6.715 1.00 94.25 108 ALA A O 1
ATOM 862 N N . TRP A 1 109 ? 1.333 7.105 -8.891 1.00 94.31 109 TRP A N 1
ATOM 863 C CA . TRP A 1 109 ? 0.160 7.965 -8.774 1.00 94.31 109 TRP A CA 1
ATOM 864 C C . TRP A 1 109 ? -1.016 7.197 -8.165 1.00 94.31 109 TRP A C 1
ATOM 866 O O . TRP A 1 109 ? -1.509 7.623 -7.125 1.00 94.31 109 TRP A O 1
ATOM 876 N N . GLU A 1 110 ? -1.385 6.032 -8.712 1.00 92.19 110 GLU A N 1
ATOM 877 C CA . GLU A 1 110 ? -2.480 5.207 -8.165 1.00 92.19 110 GLU A CA 1
ATOM 878 C C . GLU A 1 110 ? -2.235 4.823 -6.699 1.00 92.19 110 GLU A C 1
ATOM 880 O O . GLU A 1 110 ? -3.110 4.963 -5.847 1.00 92.19 110 GLU A O 1
ATOM 885 N N . TRP A 1 111 ? -1.004 4.436 -6.368 1.00 93.44 111 TRP A N 1
ATOM 886 C CA . TRP A 1 111 ? -0.618 4.138 -4.991 1.00 93.44 111 TRP A CA 1
ATOM 887 C C . TRP A 1 111 ? -0.686 5.376 -4.076 1.00 93.44 111 TRP A C 1
ATOM 889 O O . TRP A 1 111 ? -1.058 5.276 -2.909 1.00 93.44 111 TRP A O 1
ATOM 899 N N . SER A 1 112 ? -0.395 6.577 -4.586 1.00 94.12 112 SER A N 1
ATOM 900 C CA . SER A 1 112 ? -0.577 7.802 -3.788 1.00 94.12 112 SER A CA 1
ATOM 901 C C . SER A 1 112 ? -2.050 8.080 -3.493 1.00 94.12 112 SER A C 1
ATOM 903 O O . SER A 1 112 ? -2.370 8.540 -2.399 1.00 94.12 112 SER A O 1
ATOM 905 N N . GLU A 1 113 ? -2.946 7.797 -4.441 1.00 91.50 113 GLU A N 1
ATOM 906 C CA . GLU A 1 113 ? -4.390 7.929 -4.229 1.00 91.50 113 GLU A CA 1
ATOM 907 C C . GLU A 1 113 ? -4.897 6.928 -3.184 1.00 91.50 113 GLU A C 1
ATOM 909 O O . GLU A 1 113 ? -5.689 7.304 -2.319 1.00 91.50 113 GLU A O 1
ATOM 914 N N . LEU A 1 114 ? -4.366 5.700 -3.179 1.00 89.69 114 LEU A N 1
ATOM 915 C CA . LEU A 1 114 ? -4.621 4.730 -2.112 1.00 89.69 114 LEU A CA 1
ATOM 916 C C . LEU A 1 114 ? -4.216 5.274 -0.739 1.00 89.69 114 LEU A C 1
ATOM 918 O O . LEU A 1 114 ? -5.020 5.263 0.188 1.00 89.69 114 LEU A O 1
ATOM 922 N N . ILE A 1 115 ? -2.983 5.771 -0.600 1.00 92.00 115 ILE A N 1
ATOM 923 C CA . ILE A 1 115 ? -2.470 6.275 0.685 1.00 92.00 115 ILE A CA 1
ATOM 924 C C . ILE A 1 115 ? -3.317 7.443 1.196 1.00 92.00 115 ILE A C 1
ATOM 926 O O . ILE A 1 115 ? -3.634 7.499 2.381 1.00 92.00 115 ILE A O 1
ATOM 930 N N . LYS A 1 116 ? -3.762 8.346 0.314 1.00 89.44 116 LYS A N 1
ATOM 931 C CA . LYS A 1 116 ? -4.685 9.426 0.702 1.00 89.44 116 LYS A CA 1
ATOM 932 C C . LYS A 1 116 ? -5.991 8.886 1.287 1.00 89.44 116 LYS A C 1
ATOM 934 O O . LYS A 1 116 ? -6.482 9.443 2.264 1.00 89.44 116 LYS A O 1
ATOM 939 N N . LYS A 1 117 ? -6.543 7.816 0.709 1.00 87.25 117 LYS A N 1
ATOM 940 C CA . LYS A 1 117 ? -7.768 7.171 1.208 1.00 87.25 117 LYS A CA 1
ATOM 941 C C . LYS A 1 117 ? -7.531 6.480 2.543 1.00 87.25 117 LYS A C 1
ATOM 943 O O . LYS A 1 117 ? -8.329 6.661 3.454 1.00 87.25 117 LYS A O 1
ATOM 948 N N . LEU A 1 118 ? -6.399 5.794 2.688 1.00 89.62 118 LEU A N 1
ATOM 949 C CA . LEU A 1 118 ? -5.971 5.203 3.957 1.00 89.62 118 LEU A CA 1
ATOM 950 C C . LEU A 1 118 ? -5.820 6.258 5.065 1.00 89.62 118 LEU A C 1
ATOM 952 O O . LEU A 1 118 ? -6.239 6.020 6.190 1.00 89.62 118 LEU A O 1
ATOM 956 N N . HIS A 1 119 ? -5.290 7.443 4.752 1.00 89.69 119 HIS A N 1
ATOM 957 C CA . HIS A 1 119 ? -5.218 8.563 5.700 1.00 89.69 119 HIS A CA 1
ATOM 958 C C . HIS A 1 119 ? -6.579 9.169 6.053 1.00 89.69 119 HIS A C 1
ATOM 960 O O . HIS A 1 119 ? -6.701 9.817 7.090 1.00 89.69 119 HIS A O 1
ATOM 966 N N . GLY A 1 120 ? -7.585 8.989 5.197 1.00 85.56 120 GLY A N 1
ATOM 967 C CA . GLY A 1 120 ? -8.962 9.391 5.472 1.00 85.56 120 GLY A CA 1
ATOM 968 C C . GLY A 1 120 ? -9.729 8.410 6.362 1.00 85.56 120 GLY A C 1
ATOM 969 O O . GLY A 1 120 ? -10.832 8.737 6.792 1.00 85.56 120 GLY A O 1
ATOM 970 N N . ASP A 1 121 ? -9.182 7.220 6.630 1.00 85.69 121 ASP A N 1
ATOM 971 C CA . ASP A 1 121 ? -9.822 6.213 7.477 1.00 85.69 121 ASP A CA 1
ATOM 972 C C . ASP A 1 121 ? -9.792 6.647 8.960 1.00 85.69 121 ASP A C 1
ATOM 974 O O . ASP A 1 121 ? -8.732 7.045 9.456 1.00 85.69 121 ASP A O 1
ATOM 978 N N . PRO A 1 122 ? -10.911 6.540 9.707 1.00 85.38 122 PRO A N 1
ATOM 979 C CA . PRO A 1 122 ? -10.979 6.918 11.123 1.00 85.38 122 PRO A CA 1
ATOM 980 C C . PRO A 1 122 ? -9.959 6.221 12.036 1.00 85.38 122 PRO A C 1
ATOM 982 O O . PRO A 1 122 ? -9.649 6.724 13.119 1.00 85.38 122 PRO A O 1
ATOM 985 N N . ARG A 1 123 ? -9.445 5.053 11.632 1.00 86.69 123 ARG A N 1
ATOM 986 C CA . ARG A 1 123 ? -8.443 4.289 12.386 1.00 86.69 123 ARG A CA 1
ATOM 987 C C . ARG A 1 123 ? -7.037 4.857 12.232 1.00 86.69 123 ARG A C 1
ATOM 989 O O . ARG A 1 123 ? -6.179 4.574 13.075 1.00 86.69 123 ARG A O 1
ATOM 996 N N . TYR A 1 124 ? -6.771 5.643 11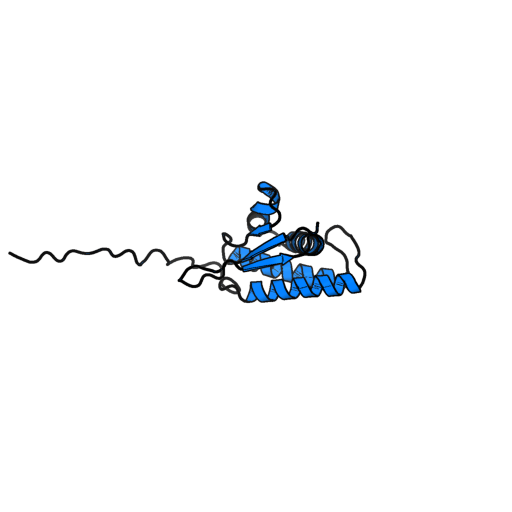.190 1.00 88.06 124 TYR A N 1
ATOM 997 C CA . TYR A 1 124 ? -5.461 6.246 10.973 1.00 88.06 124 TYR A CA 1
ATOM 998 C C . TYR A 1 124 ? -5.104 7.226 12.103 1.00 88.06 124 TYR A C 1
ATOM 1000 O O . TYR A 1 124 ? -5.915 8.048 12.522 1.00 88.06 124 TYR A O 1
ATOM 1008 N N . GLY A 1 125 ? -3.887 7.118 12.641 1.00 83.44 125 GLY A N 1
ATOM 1009 C CA . GLY A 1 125 ? -3.403 7.951 13.747 1.00 83.44 125 GLY A CA 1
ATOM 1010 C C . GLY A 1 125 ? -3.947 7.592 15.138 1.00 83.44 125 GLY A C 1
ATOM 1011 O O . GLY A 1 125 ? -3.551 8.223 16.118 1.00 83.44 125 GLY A O 1
ATOM 1012 N N . GLN A 1 126 ? -4.810 6.577 15.264 1.00 77.56 126 GLN A N 1
ATOM 1013 C CA . GLN A 1 126 ? -5.326 6.124 16.559 1.00 77.56 126 GLN A CA 1
ATOM 1014 C C . GLN A 1 126 ? -4.336 5.159 17.248 1.00 77.56 126 GLN A C 1
ATOM 1016 O O . GLN A 1 126 ? -3.957 4.144 16.653 1.00 77.56 126 GLN A O 1
ATOM 1021 N N . PRO A 1 127 ? -3.906 5.421 18.501 1.00 58.84 127 PRO A N 1
ATOM 1022 C CA . PRO A 1 127 ? -3.062 4.499 19.261 1.00 58.84 127 PRO A CA 1
ATOM 1023 C C . PRO A 1 127 ? -3.815 3.220 19.674 1.00 58.84 127 PRO A C 1
ATOM 1025 O O . PRO A 1 127 ? -5.036 3.124 19.585 1.00 58.84 127 PRO A O 1
ATOM 1028 N N . ARG A 1 128 ? -3.064 2.220 20.158 1.00 51.16 128 ARG A N 1
ATOM 1029 C CA . ARG A 1 128 ? -3.481 0.818 20.378 1.00 51.16 128 ARG A CA 1
ATOM 1030 C C . ARG A 1 128 ? -4.607 0.539 21.401 1.00 51.16 128 ARG A C 1
ATOM 1032 O O . ARG A 1 128 ? -4.737 -0.614 21.798 1.00 51.16 128 ARG A O 1
ATOM 1039 N N . GLN A 1 129 ? -5.393 1.525 21.843 1.00 50.50 129 GLN A N 1
ATOM 1040 C CA . GLN A 1 129 ? -6.608 1.398 22.678 1.00 50.50 129 GLN A CA 1
ATOM 1041 C C . GLN A 1 129 ? -7.469 2.657 22.411 1.00 50.50 129 GLN A C 1
ATOM 1043 O O . GLN A 1 129 ? -6.945 3.757 22.505 1.00 50.50 129 GLN A O 1
ATOM 1048 N N . ALA A 1 130 ? -8.748 2.610 22.027 1.00 41.78 130 ALA A N 1
ATOM 1049 C CA . ALA A 1 130 ? -9.833 1.883 22.670 1.00 41.78 130 ALA A CA 1
ATOM 1050 C C . ALA A 1 130 ? -10.955 1.491 21.680 1.00 41.78 130 ALA A C 1
ATOM 1052 O O . ALA A 1 130 ? -11.840 2.286 21.384 1.00 41.78 130 ALA A O 1
ATOM 1053 N N . LEU A 1 131 ? -11.015 0.215 21.288 1.00 44.34 131 LEU A N 1
ATOM 1054 C CA . LEU A 1 131 ? -12.298 -0.451 21.024 1.00 44.34 131 LEU A CA 1
ATOM 1055 C C . LEU A 1 131 ? -12.887 -0.897 22.373 1.00 44.34 131 LEU A C 1
ATOM 1057 O O . LEU A 1 131 ? -13.056 -2.075 22.668 1.00 44.34 131 LEU A O 1
ATOM 1061 N N . GLN A 1 132 ? -13.157 0.076 23.239 1.00 44.47 132 GLN A N 1
ATOM 1062 C CA . GLN A 1 132 ? -14.226 -0.042 24.218 1.00 44.47 132 GLN A CA 1
ATOM 1063 C C . GLN A 1 132 ? -15.300 0.944 23.761 1.00 44.47 132 GLN A C 1
ATOM 1065 O O . GLN A 1 132 ? -14.991 2.104 23.519 1.00 44.47 132 GLN A O 1
ATOM 1070 N N . TYR A 1 133 ? -16.543 0.463 23.680 1.00 41.72 133 TYR A N 1
ATOM 1071 C CA . TYR A 1 133 ? -17.784 1.198 23.387 1.00 41.72 133 TYR A CA 1
ATOM 1072 C C . TYR A 1 133 ? -18.243 1.303 21.923 1.00 41.72 133 TYR A C 1
ATOM 1074 O O . TYR A 1 133 ? -18.274 2.375 21.336 1.00 41.72 133 TYR A O 1
ATOM 1082 N N . ALA A 1 134 ? -18.846 0.213 21.437 1.00 38.62 134 ALA A N 1
ATOM 1083 C CA . ALA A 1 134 ? -20.121 0.304 20.708 1.00 38.62 134 ALA A CA 1
ATOM 1084 C C . ALA A 1 134 ? -21.163 -0.760 21.132 1.00 38.62 134 ALA A C 1
ATOM 1086 O O . ALA A 1 134 ? -22.193 -0.913 20.489 1.00 38.62 134 ALA A O 1
ATOM 1087 N N . HIS A 1 135 ? -20.979 -1.441 22.273 1.00 40.97 135 HIS A N 1
ATOM 1088 C CA . HIS A 1 135 ? -22.042 -2.216 22.935 1.00 40.97 135 HIS A CA 1
ATOM 1089 C C . HIS A 1 135 ? -22.702 -1.392 24.055 1.00 40.97 135 HIS A C 1
ATOM 1091 O O . HIS A 1 135 ? -22.659 -1.750 25.229 1.00 40.97 135 HIS A O 1
ATOM 1097 N N . ARG A 1 136 ? -23.310 -0.246 23.719 1.00 46.50 136 ARG A N 1
ATOM 1098 C CA . ARG A 1 136 ? -24.255 0.425 24.632 1.00 46.50 136 ARG A CA 1
ATOM 1099 C C . ARG A 1 136 ? -25.230 1.338 23.889 1.00 46.50 136 ARG A C 1
ATOM 1101 O O . ARG A 1 136 ? -25.127 2.548 23.980 1.00 46.50 136 ARG A O 1
ATOM 1108 N N . THR A 1 137 ? -26.218 0.749 23.220 1.00 44.25 137 THR A N 1
ATOM 1109 C CA . THR A 1 137 ? -27.596 1.290 23.135 1.00 44.25 137 THR A CA 1
ATOM 1110 C C . THR A 1 137 ? -28.603 0.165 22.838 1.00 44.25 137 THR A C 1
ATOM 1112 O O . THR A 1 137 ? -29.511 0.288 22.026 1.00 44.25 137 THR A O 1
ATOM 1115 N N . GLY A 1 138 ? -28.483 -0.957 23.552 1.00 36.06 138 GLY A N 1
ATOM 1116 C CA . GLY A 1 138 ? -29.609 -1.868 23.757 1.00 36.06 138 GLY A CA 1
ATOM 1117 C C . GLY A 1 138 ? -30.384 -1.393 24.980 1.00 36.06 138 GLY A C 1
ATOM 1118 O O . GLY A 1 138 ? -29.883 -1.492 26.097 1.00 36.06 138 GLY A O 1
ATOM 1119 N N . LYS A 1 139 ? -31.568 -0.816 24.768 1.00 37.47 139 LYS A N 1
ATOM 1120 C CA . LYS A 1 139 ? -32.512 -0.405 25.814 1.00 37.47 139 LYS A CA 1
ATOM 1121 C C . LYS A 1 139 ? -32.710 -1.539 26.833 1.00 37.47 139 LYS A C 1
ATOM 1123 O O . LYS A 1 139 ? -33.408 -2.503 26.540 1.00 37.47 139 LYS A O 1
ATOM 1128 N N . VAL A 1 140 ? -32.172 -1.405 28.047 1.00 33.72 140 VAL A N 1
ATOM 1129 C CA . VAL A 1 140 ? -32.738 -2.107 29.206 1.00 33.72 140 VAL A CA 1
ATOM 1130 C C . VAL A 1 140 ? -33.919 -1.267 29.657 1.00 33.72 140 VAL A C 1
ATOM 1132 O O . VAL A 1 140 ? -33.777 -0.232 30.304 1.00 33.72 140 VAL A O 1
ATOM 1135 N N . GLN A 1 141 ? -35.097 -1.691 29.224 1.00 36.41 141 GLN A N 1
ATOM 1136 C CA . GLN A 1 141 ? -36.370 -1.175 29.687 1.00 36.41 141 GLN A CA 1
ATOM 1137 C C . GLN A 1 141 ? -36.554 -1.648 31.136 1.00 36.41 141 GLN A C 1
ATOM 1139 O O . GLN A 1 141 ? -37.132 -2.700 31.393 1.00 36.41 141 GLN A O 1
ATOM 1144 N N . LEU A 1 142 ? -36.013 -0.890 32.093 1.00 32.94 142 LEU A N 1
ATOM 1145 C CA . LEU A 1 142 ? -36.409 -0.987 33.496 1.00 32.94 142 LEU A CA 1
ATOM 1146 C C . LEU A 1 142 ? -37.873 -0.547 33.568 1.00 32.94 142 LEU A C 1
ATOM 1148 O O . LEU A 1 142 ? -38.185 0.643 33.544 1.00 32.94 142 LEU A O 1
ATOM 1152 N N . ARG A 1 143 ? -38.783 -1.528 33.572 1.00 34.47 143 ARG A N 1
ATOM 1153 C CA . ARG A 1 143 ? -40.186 -1.305 33.916 1.00 34.47 143 ARG A CA 1
ATOM 1154 C C . ARG A 1 143 ? -40.222 -0.747 35.336 1.00 34.47 143 ARG A C 1
ATOM 1156 O O . ARG A 1 143 ? -39.952 -1.464 36.293 1.00 34.47 143 ARG A O 1
ATOM 1163 N N . ARG A 1 144 ? -40.557 0.536 35.447 1.00 35.28 144 ARG A N 1
ATOM 1164 C CA . ARG A 1 144 ? -41.110 1.121 36.664 1.00 35.28 144 ARG A CA 1
ATOM 1165 C C . ARG A 1 144 ? -42.514 0.525 36.807 1.00 35.28 144 ARG A C 1
ATOM 1167 O O . ARG A 1 144 ? -43.405 0.881 36.043 1.00 35.28 144 ARG A O 1
ATOM 1174 N N . GLY A 1 145 ? -42.646 -0.475 37.669 1.00 32.53 145 GLY A N 1
ATOM 1175 C CA . GLY A 1 145 ? -43.929 -0.943 38.177 1.00 32.53 145 GLY A CA 1
ATOM 1176 C C . GLY A 1 145 ? -44.126 -0.315 39.545 1.00 32.53 145 GLY A C 1
ATOM 1177 O O . GLY A 1 145 ? -43.704 -0.894 40.538 1.00 32.53 145 GLY A O 1
ATOM 1178 N N . ASP A 1 146 ? -44.669 0.895 39.551 1.00 42.94 146 ASP A N 1
ATOM 1179 C CA . ASP A 1 146 ? -45.446 1.398 40.679 1.00 42.94 146 ASP A CA 1
ATOM 1180 C C . ASP A 1 146 ? -46.913 1.009 40.437 1.00 42.94 146 ASP A C 1
ATOM 1182 O O . ASP A 1 146 ? -47.303 0.815 39.284 1.00 42.94 146 ASP A O 1
ATOM 1186 N N . GLU A 1 147 ? -47.682 0.973 41.528 1.00 40.56 147 GLU A N 1
ATOM 1187 C CA . GLU A 1 147 ? -49.118 0.657 41.668 1.00 40.56 147 GLU A CA 1
ATOM 1188 C C . GLU A 1 147 ? -49.421 -0.831 41.923 1.00 40.56 147 GLU A C 1
ATOM 1190 O O . GLU A 1 147 ? -49.108 -1.685 41.100 1.00 40.56 147 GLU A O 1
ATOM 1195 N N . GLN A 1 148 ? -50.045 -1.247 43.029 1.00 37.94 148 GLN A N 1
ATOM 1196 C CA . GLN A 1 148 ? -50.668 -0.592 44.189 1.00 37.94 148 GLN A CA 1
ATOM 1197 C C . GLN A 1 148 ? -50.692 -1.614 45.338 1.00 37.94 148 GLN A C 1
ATOM 1199 O O . GLN A 1 148 ? -50.774 -2.827 45.031 1.00 37.94 148 GLN A O 1
#

Secondary structure (DSSP, 8-state):
-PPEEEEEEE---TT---EEEEEEEHHHHHHHHHHHHHTPPTT-HHHHHHHTHHHHTS--SEEE-SS--HHHHHHHHHHHHHHHHHHHHH-B-TTS-B--HHHHHHHHHHHHHHHHHHHTSTTTT--S-----SS--S----------

Radius of gyration: 19.78 Å; chains: 1; bounding box: 65×28×64 Å

Sequence (148 aa):
MARTIIITLDFDTPGRPARSAEPFSTDVFDVIAEAARKHFRQGEEACARHCFLALDEHCQEYISLDEVDSACFNAFVRACEAGLVEYRATSTTAWGRRHESRRVQHYAWEWSELIKKLHGDPRYGQPRQALQYAHRTGKVQLRRGDEQ

pLDDT: mean 76.67, std 21.17, range [32.53, 97.06]